Protein AF-A0A830B1G5-F1 (afdb_monomer_lite)

pLDDT: mean 89.73, std 7.74, range [65.38, 97.81]

Structure (mmCIF, N/CA/C/O backbone):
data_AF-A0A830B1G5-F1
#
_entry.id   AF-A0A830B1G5-F1
#
loop_
_atom_site.group_PDB
_atom_site.id
_atom_site.type_symbol
_atom_site.label_atom_id
_atom_site.label_alt_id
_atom_site.label_comp_id
_atom_site.label_asym_id
_atom_site.label_entity_id
_atom_site.label_seq_id
_atom_site.pdbx_PDB_ins_code
_atom_site.Cartn_x
_atom_site.Cartn_y
_atom_site.Cartn_z
_atom_site.occupancy
_atom_site.B_iso_or_equiv
_atom_site.auth_seq_id
_atom_site.auth_comp_id
_atom_site.auth_asym_id
_atom_site.auth_atom_id
_atom_site.pdbx_PDB_model_num
ATOM 1 N N . MET A 1 1 ? 16.015 1.786 -1.050 1.00 78.44 1 MET A N 1
ATOM 2 C CA . MET A 1 1 ? 17.233 2.412 -1.620 1.00 78.44 1 MET A CA 1
ATOM 3 C C . MET A 1 1 ? 17.345 3.843 -1.120 1.00 78.44 1 MET A C 1
ATOM 5 O O . MET A 1 1 ? 16.365 4.574 -1.209 1.00 78.44 1 MET A O 1
ATOM 9 N N . LEU A 1 2 ? 18.507 4.229 -0.593 1.00 85.50 2 LEU A N 1
ATOM 10 C CA . LEU A 1 2 ? 18.789 5.600 -0.149 1.00 85.50 2 LEU A CA 1
ATOM 11 C C . LEU A 1 2 ? 19.367 6.431 -1.307 1.00 85.50 2 LEU A C 1
ATOM 13 O O . LEU A 1 2 ? 19.891 5.872 -2.267 1.00 85.50 2 LEU A O 1
ATOM 17 N N . GLY A 1 3 ? 19.241 7.758 -1.236 1.00 90.06 3 GLY A N 1
ATOM 18 C CA . GLY A 1 3 ? 19.782 8.701 -2.224 1.00 90.06 3 GLY A CA 1
ATOM 19 C C . GLY A 1 3 ? 18.812 9.838 -2.552 1.00 90.06 3 GLY A C 1
ATOM 20 O O . GLY A 1 3 ? 17.632 9.771 -2.207 1.00 90.06 3 GLY A O 1
ATOM 21 N N . GLU A 1 4 ? 19.282 10.862 -3.261 1.00 92.00 4 GLU A N 1
ATOM 22 C CA . GLU A 1 4 ? 18.487 12.043 -3.635 1.00 92.00 4 GLU A CA 1
ATOM 23 C C . GLU A 1 4 ? 17.288 11.698 -4.535 1.00 92.00 4 GLU A C 1
ATOM 25 O O . GLU A 1 4 ? 17.295 10.721 -5.299 1.00 92.00 4 GLU A O 1
ATOM 30 N N . ASN A 1 5 ? 16.228 12.504 -4.457 1.00 89.50 5 ASN A N 1
ATOM 31 C CA . ASN A 1 5 ? 15.113 12.415 -5.399 1.00 89.50 5 ASN A CA 1
ATOM 32 C C . ASN A 1 5 ? 15.598 12.749 -6.819 1.00 89.50 5 ASN A C 1
ATOM 34 O O . ASN A 1 5 ? 16.486 13.572 -6.999 1.00 89.50 5 ASN A O 1
ATOM 38 N N . GLY A 1 6 ? 15.047 12.069 -7.829 1.00 90.56 6 GLY A N 1
ATOM 39 C CA . GLY A 1 6 ? 15.469 12.236 -9.228 1.00 90.56 6 GLY A CA 1
ATOM 40 C C . GLY A 1 6 ? 16.618 11.326 -9.688 1.00 90.56 6 GLY A C 1
ATOM 41 O O . GLY A 1 6 ? 16.884 11.261 -10.878 1.00 90.56 6 GLY A O 1
ATOM 42 N N . ARG A 1 7 ? 17.246 10.537 -8.802 1.00 91.38 7 ARG A N 1
ATOM 43 C CA . ARG A 1 7 ? 18.326 9.583 -9.161 1.00 91.38 7 ARG A CA 1
ATOM 44 C C . ARG A 1 7 ? 17.840 8.204 -9.642 1.00 91.38 7 ARG A C 1
ATOM 46 O O . ARG A 1 7 ? 18.531 7.210 -9.475 1.00 91.38 7 ARG A O 1
ATOM 53 N N . GLY A 1 8 ? 16.614 8.108 -10.157 1.00 91.19 8 GLY A N 1
ATOM 54 C CA . GLY A 1 8 ? 16.103 6.873 -10.772 1.00 91.19 8 GLY A CA 1
ATOM 55 C C . GLY A 1 8 ? 15.663 5.743 -9.827 1.00 91.19 8 GLY A C 1
ATOM 56 O O . GLY A 1 8 ? 15.228 4.709 -10.315 1.00 91.19 8 GLY A O 1
ATOM 57 N N . LYS A 1 9 ? 15.686 5.911 -8.496 1.00 94.31 9 LYS A N 1
ATOM 58 C CA . LYS A 1 9 ? 15.293 4.850 -7.534 1.00 94.31 9 LYS A CA 1
ATOM 59 C C . LYS A 1 9 ? 13.900 4.262 -7.812 1.00 94.31 9 LYS A C 1
ATOM 61 O O . LYS A 1 9 ? 13.731 3.050 -7.880 1.00 94.31 9 LYS A O 1
ATOM 66 N N . THR A 1 10 ? 12.902 5.126 -7.995 1.00 91.44 10 THR A N 1
ATOM 67 C CA . THR A 1 10 ? 11.518 4.711 -8.277 1.00 91.44 10 THR A CA 1
ATOM 68 C C . THR A 1 10 ? 11.398 4.071 -9.658 1.00 91.44 10 THR A C 1
ATOM 70 O O . THR A 1 10 ? 10.677 3.091 -9.816 1.00 91.44 10 THR A O 1
ATOM 73 N N . THR A 1 11 ? 12.128 4.600 -10.643 1.00 91.38 11 THR A N 1
ATOM 74 C CA . THR A 1 11 ? 12.216 4.048 -12.001 1.00 91.38 11 THR A CA 1
ATOM 75 C C . THR A 1 11 ? 12.761 2.622 -11.966 1.00 91.38 11 THR A C 1
ATOM 77 O O . THR A 1 11 ? 12.135 1.715 -12.501 1.00 91.38 11 THR A O 1
ATOM 80 N N . PHE A 1 12 ? 13.861 2.411 -11.244 1.00 89.81 12 PHE A N 1
ATOM 81 C CA . PHE A 1 12 ? 14.505 1.112 -11.095 1.00 89.81 12 PHE A CA 1
ATOM 82 C C . PHE A 1 12 ? 13.596 0.080 -10.411 1.00 89.81 12 PHE A C 1
ATOM 84 O O . PHE A 1 12 ? 13.426 -1.024 -10.918 1.00 89.81 12 PHE A O 1
ATOM 91 N N . ILE A 1 13 ? 12.929 0.448 -9.310 1.00 90.69 13 ILE A N 1
ATOM 92 C CA . ILE A 1 13 ? 11.985 -0.457 -8.628 1.00 90.69 13 ILE A CA 1
ATOM 93 C C . ILE A 1 13 ? 10.799 -0.810 -9.538 1.00 90.69 13 ILE A C 1
ATOM 95 O O . ILE A 1 13 ? 10.362 -1.957 -9.552 1.00 90.69 13 ILE A O 1
ATOM 99 N N . ARG A 1 14 ? 10.285 0.144 -10.328 1.00 90.00 14 ARG A N 1
ATOM 100 C CA . ARG A 1 14 ? 9.208 -0.131 -11.294 1.00 90.00 14 ARG A CA 1
ATOM 101 C C . ARG A 1 14 ? 9.641 -1.097 -12.392 1.00 90.00 14 ARG A C 1
ATOM 103 O O . ARG A 1 14 ? 8.812 -1.894 -12.812 1.00 90.00 14 ARG A O 1
ATOM 110 N N . MET A 1 15 ? 10.902 -1.050 -12.821 1.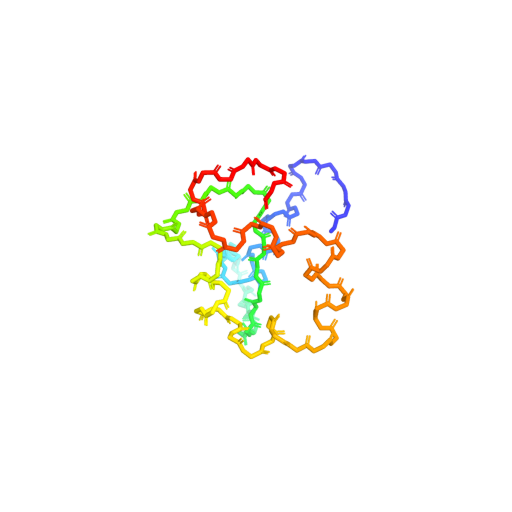00 89.19 15 MET A N 1
ATOM 111 C CA . MET A 1 15 ? 11.443 -2.028 -13.769 1.00 89.19 15 MET A CA 1
ATOM 112 C C . MET A 1 15 ? 11.497 -3.430 -13.159 1.00 89.19 15 MET A C 1
ATOM 114 O O . MET A 1 15 ? 10.997 -4.371 -13.765 1.00 89.19 15 MET A O 1
ATOM 118 N N . LEU A 1 16 ? 11.996 -3.563 -11.925 1.00 87.38 16 LEU A N 1
ATOM 119 C CA . LEU A 1 16 ? 12.021 -4.850 -11.212 1.00 87.38 16 LEU A CA 1
ATOM 120 C C . LEU A 1 16 ? 10.621 -5.418 -10.940 1.00 87.38 16 LEU A C 1
ATOM 122 O O . LEU A 1 16 ? 10.435 -6.628 -10.955 1.00 87.38 16 LEU A O 1
ATOM 126 N N . ALA A 1 17 ? 9.634 -4.553 -10.703 1.00 88.69 17 ALA A N 1
ATOM 127 C CA . ALA A 1 17 ? 8.238 -4.948 -10.523 1.00 88.69 17 ALA A CA 1
ATOM 128 C C . ALA A 1 17 ? 7.499 -5.239 -11.847 1.00 88.69 17 ALA A C 1
ATOM 130 O O . ALA A 1 17 ? 6.296 -5.485 -11.818 1.00 88.69 17 ALA A O 1
ATOM 131 N N . GLY A 1 18 ? 8.167 -5.141 -13.005 1.00 87.25 18 GLY A N 1
ATOM 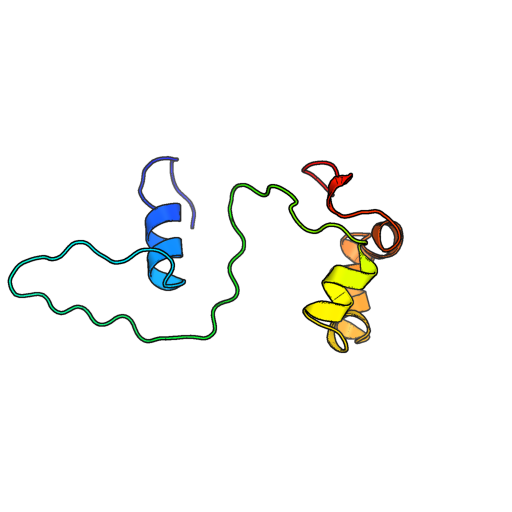132 C CA . GLY A 1 18 ? 7.549 -5.328 -14.325 1.00 87.25 18 GLY A CA 1
ATOM 133 C C . GLY A 1 18 ? 6.592 -4.204 -14.752 1.00 87.25 18 GLY A C 1
ATOM 134 O O . GLY A 1 18 ? 5.888 -4.326 -15.750 1.00 87.25 18 GLY A O 1
ATOM 135 N N . LEU A 1 19 ? 6.557 -3.090 -14.015 1.00 87.88 19 LEU A N 1
ATOM 136 C CA . LEU A 1 19 ? 5.678 -1.941 -14.267 1.00 87.88 19 LEU A CA 1
ATOM 137 C C . LEU A 1 19 ? 6.265 -0.934 -15.267 1.00 87.88 19 LEU A C 1
ATOM 139 O O . LEU A 1 19 ? 5.565 -0.020 -15.702 1.00 87.88 19 LEU A O 1
ATOM 143 N N . LEU A 1 20 ? 7.553 -1.051 -15.588 1.00 89.06 20 LEU A N 1
ATOM 144 C CA . LEU A 1 20 ? 8.249 -0.198 -16.545 1.00 89.06 20 LEU A CA 1
ATOM 145 C C . LEU A 1 20 ? 9.252 -1.039 -17.332 1.00 89.06 20 LEU A C 1
ATOM 147 O O . LEU A 1 20 ? 10.060 -1.742 -16.738 1.00 89.06 20 LEU A O 1
ATOM 151 N N . LYS A 1 21 ? 9.224 -0.955 -18.660 1.00 86.56 21 LYS A N 1
ATOM 152 C CA . LYS A 1 21 ? 10.227 -1.624 -19.492 1.00 86.56 21 LYS A CA 1
ATOM 153 C C . LYS A 1 21 ? 11.500 -0.771 -19.572 1.00 86.56 21 LYS A C 1
ATOM 155 O O . LYS A 1 21 ? 11.380 0.456 -19.564 1.00 86.56 21 LYS A O 1
ATOM 160 N N . PRO A 1 22 ? 12.694 -1.387 -19.616 1.00 86.06 22 PRO A N 1
ATOM 161 C CA . PRO A 1 22 ? 13.917 -0.664 -19.940 1.00 86.06 22 PRO A CA 1
ATOM 162 C C . PRO A 1 22 ? 13.850 -0.122 -21.371 1.00 86.06 22 PRO A C 1
ATOM 164 O O . PRO A 1 22 ? 13.127 -0.658 -22.216 1.00 86.06 22 PRO A O 1
ATOM 167 N N . ASP A 1 23 ? 14.613 0.934 -21.633 1.00 85.75 23 ASP A N 1
ATOM 168 C CA . ASP A 1 23 ? 14.767 1.460 -22.985 1.00 85.75 23 ASP A CA 1
ATOM 169 C C . ASP A 1 23 ? 15.490 0.433 -23.868 1.00 85.75 23 ASP A C 1
ATOM 171 O O . ASP A 1 23 ? 16.408 -0.259 -23.420 1.00 85.75 23 ASP A O 1
ATOM 175 N N . SER A 1 24 ? 15.077 0.334 -25.132 1.00 79.56 24 SER A N 1
ATOM 176 C CA . SER A 1 24 ? 15.751 -0.515 -26.112 1.00 79.56 24 SER A CA 1
ATOM 177 C C . SER A 1 24 ? 17.103 0.095 -26.474 1.00 79.56 24 SER A C 1
ATOM 179 O O . SER A 1 24 ? 17.165 1.194 -27.024 1.00 79.56 24 SER A O 1
ATOM 181 N N . VAL A 1 25 ? 18.182 -0.630 -26.192 1.00 75.19 25 VAL A N 1
ATOM 182 C CA . VAL A 1 25 ? 19.527 -0.300 -26.668 1.00 75.19 25 VAL A CA 1
ATOM 183 C C . VAL A 1 25 ? 19.912 -1.359 -27.696 1.00 75.19 25 VAL A C 1
ATOM 185 O O . VAL A 1 25 ? 19.771 -2.556 -27.438 1.00 75.19 25 VAL A O 1
ATOM 188 N N . GLU A 1 26 ? 20.342 -0.928 -28.886 1.00 75.00 26 GLU A N 1
ATOM 189 C CA . GLU A 1 26 ? 20.777 -1.849 -29.941 1.00 75.00 26 GLU A CA 1
ATOM 190 C C . GLU A 1 26 ? 21.838 -2.817 -29.398 1.00 75.00 26 GLU A C 1
ATOM 192 O O . GLU A 1 26 ? 22.854 -2.400 -28.841 1.00 75.00 26 GLU A O 1
ATOM 197 N N . GLY A 1 27 ? 21.588 -4.119 -29.553 1.00 67.50 27 GLY A N 1
ATOM 198 C CA . GLY A 1 27 ? 22.498 -5.173 -29.104 1.00 67.50 27 GLY A CA 1
ATOM 199 C C . GLY A 1 27 ? 22.375 -5.577 -27.632 1.00 67.50 27 GLY A C 1
ATOM 200 O O . GLY A 1 27 ? 23.180 -6.392 -27.185 1.00 67.50 27 GLY A O 1
ATOM 201 N N . SER A 1 28 ? 21.394 -5.068 -26.877 1.00 65.38 28 SER A N 1
ATOM 202 C CA . SER A 1 28 ? 21.108 -5.554 -25.521 1.00 65.38 28 SER A CA 1
ATOM 203 C C . SER A 1 28 ? 19.660 -6.024 -25.374 1.00 65.38 28 SER A C 1
ATOM 205 O O . SER A 1 28 ? 18.773 -5.257 -24.992 1.00 65.38 28 SER A O 1
ATOM 207 N N . ASP A 1 29 ? 19.430 -7.310 -25.619 1.00 67.94 29 ASP A N 1
ATOM 208 C CA . ASP A 1 29 ? 18.196 -7.973 -25.203 1.00 67.94 29 ASP A CA 1
ATOM 209 C C . ASP A 1 29 ? 18.324 -8.339 -23.720 1.00 67.94 29 ASP A C 1
ATOM 211 O O . ASP A 1 29 ? 18.849 -9.389 -23.349 1.00 67.94 29 ASP A O 1
ATOM 215 N N . VAL A 1 30 ? 17.918 -7.416 -22.846 1.00 71.19 30 VAL A N 1
ATOM 216 C CA . VAL A 1 30 ? 17.871 -7.662 -21.400 1.00 71.19 30 VAL A CA 1
ATOM 217 C C . VAL A 1 30 ? 16.497 -8.217 -21.046 1.00 71.19 30 VAL A C 1
ATOM 219 O O . VAL A 1 30 ? 15.532 -7.466 -20.892 1.00 71.19 30 VAL A O 1
ATOM 222 N N . GLU A 1 31 ? 16.409 -9.534 -20.887 1.00 72.31 31 GLU A N 1
ATOM 223 C CA . GLU A 1 31 ? 15.238 -10.169 -20.286 1.00 72.31 31 GLU A CA 1
ATOM 224 C C . GLU A 1 31 ? 15.308 -10.056 -18.760 1.00 72.31 31 GLU A C 1
ATOM 226 O O . GLU A 1 31 ? 16.222 -10.567 -18.109 1.00 72.31 31 GLU A O 1
ATOM 231 N N . ILE A 1 32 ? 14.328 -9.366 -18.175 1.00 73.38 32 ILE A N 1
ATOM 232 C CA . ILE A 1 32 ? 14.130 -9.339 -16.725 1.00 73.38 32 ILE A CA 1
ATOM 233 C C . ILE A 1 32 ? 13.232 -10.533 -16.379 1.00 73.38 32 ILE A C 1
ATOM 235 O O . ILE A 1 32 ? 12.127 -10.606 -16.921 1.00 73.38 32 ILE A O 1
ATOM 239 N N . PRO A 1 33 ? 13.657 -11.456 -15.496 1.00 77.94 33 PRO A N 1
ATOM 240 C CA . PRO A 1 33 ? 12.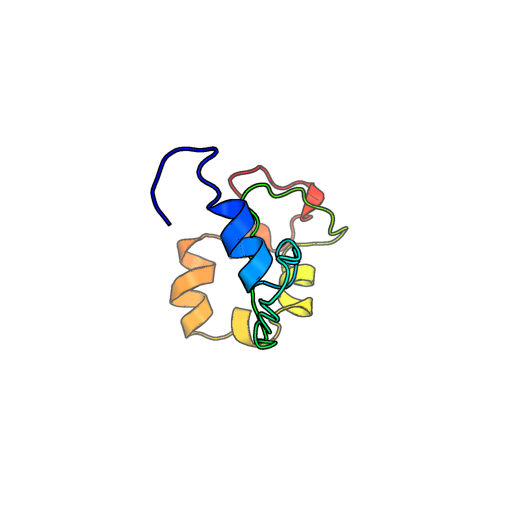832 -12.603 -15.147 1.00 77.94 33 PRO A CA 1
ATOM 241 C C . PRO A 1 33 ? 11.515 -12.161 -14.500 1.00 77.94 33 PRO A C 1
ATOM 243 O O . PRO A 1 33 ? 11.493 -11.259 -13.658 1.00 77.94 33 PRO A O 1
ATOM 246 N N . GLU A 1 34 ? 10.420 -12.822 -14.868 1.00 77.06 34 GLU A N 1
ATOM 247 C CA . GLU A 1 34 ? 9.119 -12.575 -14.255 1.00 77.06 34 GLU A CA 1
ATOM 248 C C . GLU A 1 34 ? 9.065 -13.210 -12.860 1.00 77.06 34 GLU A C 1
ATOM 250 O O . GLU A 1 34 ? 9.142 -14.428 -12.696 1.00 77.06 34 GLU A O 1
ATOM 255 N N . PHE A 1 35 ? 8.915 -12.368 -11.839 1.00 81.06 35 PHE A N 1
ATOM 256 C CA . PHE A 1 35 ? 8.718 -12.789 -10.456 1.00 81.06 35 PHE A CA 1
ATOM 257 C C . PHE A 1 35 ? 7.342 -12.353 -9.955 1.00 81.06 35 PHE A C 1
ATOM 259 O O . PHE A 1 35 ? 6.788 -11.345 -10.393 1.00 81.06 35 PHE A O 1
ATOM 266 N N . ASN A 1 36 ? 6.808 -13.075 -8.968 1.00 84.50 36 ASN A N 1
ATOM 267 C CA . ASN A 1 36 ? 5.643 -12.606 -8.227 1.00 84.50 36 ASN A CA 1
ATOM 268 C C . ASN A 1 36 ? 6.083 -11.520 -7.232 1.00 84.50 36 ASN A C 1
ATOM 270 O O . ASN A 1 36 ? 6.564 -11.820 -6.138 1.00 84.50 36 ASN A O 1
ATOM 274 N N . VAL A 1 37 ? 5.983 -10.258 -7.649 1.00 87.56 37 VAL A N 1
ATOM 275 C CA . VAL A 1 37 ? 6.470 -9.101 -6.890 1.00 87.56 37 VAL A CA 1
ATOM 276 C C . VAL A 1 37 ? 5.322 -8.425 -6.144 1.00 87.56 37 VAL A C 1
ATOM 278 O O . VAL A 1 37 ? 4.331 -8.013 -6.743 1.00 87.56 37 VAL A O 1
ATOM 281 N N . SER A 1 38 ? 5.490 -8.233 -4.833 1.00 90.44 38 SER A N 1
ATOM 282 C CA . SER A 1 38 ? 4.681 -7.277 -4.071 1.00 90.44 38 SER A CA 1
ATOM 283 C C . SER A 1 38 ? 5.335 -5.897 -4.147 1.00 90.44 38 SER A C 1
ATOM 285 O O . SER A 1 38 ? 6.518 -5.752 -3.837 1.00 90.44 38 SER A O 1
ATOM 287 N N . TYR A 1 39 ? 4.582 -4.889 -4.587 1.00 89.62 39 TYR A N 1
ATOM 288 C CA . TYR A 1 39 ? 5.076 -3.529 -4.795 1.00 89.62 39 TYR A CA 1
ATOM 289 C C . TYR A 1 39 ? 4.267 -2.516 -3.986 1.00 89.62 39 TYR A C 1
ATOM 291 O O . TYR A 1 39 ? 3.048 -2.422 -4.133 1.00 89.62 39 TYR A O 1
ATOM 299 N N . GLU A 1 40 ? 4.969 -1.709 -3.193 1.00 89.12 40 GLU A N 1
ATOM 300 C CA . GLU A 1 40 ? 4.404 -0.590 -2.445 1.00 89.12 40 GLU A CA 1
ATOM 301 C C . GLU A 1 40 ? 4.834 0.745 -3.093 1.00 89.12 40 GLU A C 1
ATOM 303 O O . GLU A 1 40 ? 6.028 1.069 -3.132 1.00 89.12 40 GLU A O 1
ATOM 308 N N . PRO A 1 41 ? 3.901 1.522 -3.675 1.00 86.38 41 PRO A N 1
ATOM 309 C CA . PRO A 1 41 ? 4.235 2.763 -4.357 1.00 86.38 41 PRO A CA 1
ATOM 310 C C . PRO A 1 41 ? 4.557 3.890 -3.373 1.00 86.38 41 PRO A C 1
ATOM 312 O O . PRO A 1 41 ? 3.890 4.073 -2.365 1.00 86.38 41 PRO A O 1
ATOM 315 N N . GLN A 1 42 ? 5.508 4.752 -3.744 1.00 83.69 42 GLN A N 1
ATOM 316 C CA . GLN A 1 42 ? 5.893 5.916 -2.933 1.00 83.69 42 GLN A CA 1
ATOM 317 C C . GLN A 1 42 ? 4.755 6.936 -2.722 1.00 83.69 42 GLN A C 1
ATOM 319 O O . GLN A 1 42 ? 4.761 7.675 -1.743 1.00 83.69 42 GLN A O 1
ATOM 324 N N . LYS A 1 43 ? 3.807 7.026 -3.663 1.00 84.56 43 LYS A N 1
ATOM 325 C CA . LYS A 1 43 ? 2.585 7.826 -3.521 1.00 84.56 43 LYS A CA 1
ATOM 326 C C . LYS A 1 43 ? 1.396 6.885 -3.544 1.00 84.56 43 LYS A C 1
ATOM 328 O O . LYS A 1 43 ? 1.193 6.185 -4.538 1.00 84.56 43 LYS A O 1
ATOM 333 N N . ILE A 1 44 ? 0.613 6.919 -2.478 1.00 82.94 44 ILE A N 1
ATOM 334 C CA . ILE A 1 44 ? -0.609 6.141 -2.344 1.00 82.94 44 ILE A CA 1
ATOM 335 C C . ILE A 1 44 ? -1.785 7.072 -2.642 1.00 82.94 44 ILE A C 1
ATOM 337 O O . ILE A 1 44 ? -1.812 8.235 -2.243 1.00 82.94 44 ILE A O 1
ATOM 341 N N . SER A 1 45 ? -2.746 6.580 -3.411 1.00 84.06 45 SER A N 1
ATOM 342 C CA . SER A 1 45 ? -4.038 7.236 -3.587 1.00 84.06 45 SER A CA 1
ATOM 343 C C . SER A 1 45 ? -5.090 6.149 -3.439 1.00 84.06 45 SER A C 1
ATOM 345 O O . SER A 1 45 ? -5.113 5.238 -4.274 1.00 84.06 45 SER A O 1
ATOM 347 N N . PRO A 1 46 ? -5.900 6.174 -2.371 1.00 81.69 46 PRO A N 1
ATOM 348 C CA . PRO A 1 46 ? -6.828 5.094 -2.101 1.00 81.69 46 PRO A CA 1
ATOM 349 C C . PRO A 1 46 ? -7.911 5.058 -3.183 1.00 81.69 46 PRO A C 1
ATOM 351 O O . PRO A 1 46 ? -8.621 6.030 -3.421 1.00 81.69 46 PRO A O 1
ATOM 354 N N . LYS A 1 47 ? -8.002 3.922 -3.880 1.00 87.44 47 LYS A N 1
ATOM 355 C CA . LYS A 1 47 ? -9.000 3.668 -4.939 1.00 87.44 47 LYS A CA 1
ATOM 356 C C . LYS A 1 47 ? -9.990 2.566 -4.569 1.00 87.44 47 LYS A C 1
ATOM 358 O O . LYS A 1 47 ? -10.904 2.277 -5.334 1.00 87.44 47 LYS A O 1
ATOM 363 N N . PHE A 1 48 ? -9.779 1.910 -3.431 1.00 92.50 48 PHE A N 1
ATOM 364 C CA . PHE A 1 48 ? -10.569 0.763 -3.014 1.00 92.50 48 PHE A CA 1
ATOM 365 C C . PHE A 1 48 ? -11.841 1.223 -2.297 1.00 92.50 48 PHE A C 1
ATOM 367 O O . PHE A 1 48 ? -11.768 1.805 -1.221 1.00 92.50 48 PHE A O 1
ATOM 374 N N . GLN A 1 49 ? -13.004 0.965 -2.896 1.00 93.75 49 GLN A N 1
ATOM 375 C CA . GLN A 1 49 ? -14.313 1.439 -2.422 1.00 93.75 49 GLN A CA 1
ATOM 376 C C . GLN A 1 49 ? -14.942 0.497 -1.381 1.00 93.75 49 GLN A C 1
ATOM 378 O O . GLN A 1 49 ? -16.092 0.085 -1.503 1.00 93.75 49 GLN A O 1
ATOM 383 N N . SER A 1 50 ? -14.166 0.072 -0.387 1.00 96.81 50 SER A N 1
ATOM 384 C CA . SER A 1 50 ? -14.674 -0.730 0.729 1.00 96.81 50 SER A CA 1
ATOM 385 C C . SER A 1 50 ? -13.764 -0.570 1.949 1.00 96.81 50 SER A C 1
ATOM 387 O O . SER A 1 50 ? -12.896 0.308 1.975 1.00 96.81 50 SER A O 1
ATOM 389 N N . THR A 1 51 ? -13.971 -1.385 2.979 1.00 97.81 51 THR A N 1
ATOM 390 C CA . THR A 1 51 ? -13.254 -1.262 4.248 1.00 97.81 51 THR A CA 1
ATOM 391 C C . THR A 1 51 ? -11.845 -1.860 4.204 1.00 97.81 51 THR A C 1
ATOM 393 O O . THR A 1 51 ? -11.610 -2.848 3.502 1.00 97.81 51 THR A O 1
ATOM 396 N N . VAL A 1 52 ? -10.931 -1.292 5.005 1.00 96.62 52 VAL A N 1
ATOM 397 C CA . VAL A 1 52 ? -10.114 -2.048 5.975 1.00 96.62 52 VAL A CA 1
ATOM 398 C C . VAL A 1 52 ? -10.026 -3.562 5.761 1.00 96.62 52 VAL A C 1
ATOM 400 O O . VAL A 1 52 ? -9.265 -4.138 4.977 1.00 96.62 52 VAL A O 1
ATOM 403 N N . ARG A 1 53 ? -10.927 -4.205 6.493 1.00 96.94 53 ARG A N 1
ATOM 404 C CA . ARG A 1 53 ? -11.154 -5.638 6.566 1.00 96.94 53 ARG A CA 1
ATOM 405 C C . ARG A 1 53 ? -11.365 -6.272 5.203 1.00 96.94 53 ARG A C 1
ATOM 407 O O . ARG A 1 53 ? -10.781 -7.317 4.939 1.00 96.94 53 ARG A O 1
ATOM 414 N N . MET A 1 54 ? -12.182 -5.665 4.344 1.00 97.06 54 MET A N 1
ATOM 415 C CA . MET A 1 54 ? -12.494 -6.234 3.033 1.00 97.06 54 MET A CA 1
ATOM 416 C C . MET A 1 54 ? -11.248 -6.290 2.139 1.00 97.06 54 MET A C 1
ATOM 418 O O . MET A 1 54 ? -11.023 -7.294 1.463 1.00 97.06 54 MET A O 1
ATOM 422 N N . LEU A 1 55 ? -10.409 -5.247 2.182 1.00 96.00 55 LEU A N 1
ATOM 423 C CA . LEU A 1 55 ? -9.154 -5.191 1.434 1.00 96.00 55 LEU A CA 1
ATOM 424 C C . LEU A 1 55 ? -8.185 -6.287 1.892 1.00 96.00 55 LEU A C 1
ATOM 426 O O . LEU A 1 55 ? -7.673 -7.046 1.065 1.00 96.00 55 LEU A O 1
ATOM 430 N N . LEU A 1 56 ? -7.958 -6.398 3.204 1.00 95.94 56 LEU A N 1
ATOM 431 C CA . LEU A 1 56 ? -7.063 -7.413 3.767 1.00 95.94 56 LEU A CA 1
ATOM 432 C C . LEU A 1 56 ? -7.586 -8.829 3.520 1.00 95.94 56 LEU A C 1
ATOM 434 O O . LEU A 1 56 ? -6.814 -9.709 3.152 1.00 95.94 56 LEU A O 1
ATOM 438 N N . HIS A 1 57 ? -8.899 -9.041 3.617 1.00 95.50 57 HIS A N 1
ATOM 439 C CA . HIS A 1 57 ? -9.523 -10.329 3.317 1.00 95.50 57 HIS A CA 1
ATOM 440 C C . HIS A 1 57 ? -9.409 -10.724 1.849 1.00 95.50 57 HIS A C 1
ATOM 442 O O . HIS A 1 57 ? -9.256 -11.902 1.538 1.00 95.50 57 HIS A O 1
ATOM 448 N N . GLN A 1 58 ? -9.464 -9.758 0.932 1.00 95.31 58 GLN A N 1
ATOM 449 C CA . GLN A 1 58 ? -9.281 -10.021 -0.492 1.00 95.31 58 GLN A CA 1
ATOM 450 C C . GLN A 1 58 ? -7.820 -10.336 -0.841 1.00 95.31 58 GLN A C 1
ATOM 452 O O . GLN A 1 58 ? -7.570 -11.118 -1.756 1.00 95.31 58 GLN A O 1
ATOM 457 N N . LYS A 1 59 ? -6.854 -9.705 -0.162 1.00 94.50 59 LYS A N 1
ATOM 458 C CA . LYS A 1 59 ? -5.429 -9.807 -0.513 1.00 94.50 59 LYS A CA 1
ATOM 459 C C . LYS A 1 59 ? -4.677 -10.886 0.256 1.00 94.50 59 LYS A C 1
ATOM 461 O O . LYS A 1 59 ? -3.832 -11.551 -0.332 1.00 94.50 59 LYS A O 1
ATOM 466 N N . ILE A 1 60 ? -4.961 -11.039 1.545 1.00 95.19 60 ILE A N 1
ATOM 467 C CA . ILE A 1 60 ? -4.173 -11.845 2.483 1.00 95.19 60 ILE A CA 1
ATOM 468 C C . ILE A 1 60 ? -5.048 -12.510 3.564 1.00 95.19 60 ILE A C 1
ATOM 470 O O . ILE A 1 60 ? -4.681 -12.509 4.738 1.00 95.19 60 ILE A O 1
ATOM 474 N N . ARG A 1 61 ? -6.206 -13.067 3.168 1.00 92.62 61 ARG A N 1
ATOM 475 C CA . ARG A 1 61 ? -7.247 -13.656 4.042 1.00 92.62 61 ARG A CA 1
ATOM 476 C C . ARG A 1 61 ? -6.711 -14.357 5.293 1.00 92.62 61 ARG A C 1
ATOM 478 O O . ARG A 1 61 ? -7.042 -13.956 6.402 1.00 92.62 61 ARG A O 1
ATOM 485 N N . ASP A 1 62 ? -5.902 -15.395 5.108 1.00 93.56 62 ASP A N 1
ATOM 486 C CA . ASP A 1 62 ? -5.453 -16.230 6.226 1.00 93.56 62 ASP A CA 1
ATOM 487 C C . ASP A 1 62 ? -4.292 -15.577 6.986 1.00 93.56 62 ASP A C 1
ATOM 489 O O . ASP A 1 62 ? -4.155 -15.737 8.200 1.00 93.56 62 ASP A O 1
ATOM 493 N N . SER A 1 63 ? -3.473 -14.787 6.288 1.00 94.31 63 SER A N 1
ATOM 494 C CA . SER A 1 63 ? -2.272 -14.184 6.859 1.00 94.31 63 SER A CA 1
ATOM 495 C C . SER A 1 63 ? -2.600 -13.113 7.887 1.00 94.31 63 SER A C 1
ATOM 497 O O . SER A 1 63 ? -1.971 -13.104 8.937 1.00 94.31 63 SER A O 1
ATOM 499 N N . TYR A 1 64 ? -3.586 -12.238 7.646 1.00 93.62 64 TYR A N 1
ATOM 500 C CA . TYR A 1 64 ? -3.877 -11.162 8.606 1.00 93.62 64 TYR A CA 1
ATOM 501 C C . TYR A 1 64 ? -4.512 -11.674 9.909 1.00 93.62 64 TYR A C 1
ATOM 503 O O . TYR A 1 64 ? -4.510 -10.956 10.902 1.00 93.62 64 TYR A O 1
ATOM 511 N N . MET A 1 65 ? -5.019 -12.912 9.925 1.00 93.00 65 MET A N 1
ATOM 512 C CA . MET A 1 65 ? -5.508 -13.596 11.128 1.00 93.00 65 MET A CA 1
ATOM 513 C C . MET A 1 65 ? -4.427 -14.449 11.812 1.00 93.00 65 MET A C 1
ATOM 515 O O . MET A 1 65 ? -4.633 -14.929 12.928 1.00 93.00 65 MET A O 1
ATOM 519 N N . HIS A 1 66 ? -3.279 -14.659 11.162 1.00 97.31 66 HIS A N 1
ATOM 520 C CA . HIS A 1 66 ? -2.209 -15.500 11.683 1.00 97.31 66 HIS A CA 1
ATOM 521 C C . HIS A 1 66 ? -1.590 -14.874 12.949 1.00 97.31 66 HIS A C 1
ATOM 523 O O . HIS A 1 66 ? -1.231 -13.694 12.918 1.00 97.31 66 HIS A O 1
ATOM 529 N N . PRO A 1 67 ? -1.373 -15.634 14.045 1.00 97.38 67 PRO A N 1
ATOM 530 C CA . PRO A 1 67 ? -0.884 -15.083 15.314 1.00 97.38 67 PRO A CA 1
ATOM 531 C C . PRO A 1 67 ? 0.406 -14.261 15.195 1.00 97.38 67 PRO A C 1
ATOM 533 O O . PRO A 1 67 ? 0.509 -13.199 15.805 1.00 97.38 67 PRO A O 1
ATOM 536 N N . GLN A 1 68 ? 1.350 -14.711 14.360 1.00 97.38 68 GLN A N 1
ATOM 537 C CA . GLN A 1 68 ? 2.600 -13.985 14.099 1.00 97.38 68 GLN A CA 1
ATOM 538 C C . GLN A 1 68 ? 2.358 -12.656 13.369 1.00 97.38 68 GLN A C 1
ATOM 540 O O . GLN A 1 68 ? 2.957 -11.638 13.688 1.00 97.38 68 GLN A O 1
ATOM 545 N N . PHE A 1 69 ? 1.443 -12.630 12.398 1.00 97.00 69 PHE A N 1
ATOM 546 C CA . PHE A 1 69 ? 1.128 -11.396 11.679 1.00 97.00 69 PHE A CA 1
ATOM 547 C C . PHE A 1 69 ? 0.380 -10.415 12.593 1.00 97.00 69 PHE A C 1
ATOM 549 O O . PHE A 1 69 ? 0.590 -9.203 12.542 1.00 97.00 69 PHE A O 1
ATOM 556 N N . MET A 1 70 ? -0.445 -10.946 13.498 1.00 96.62 70 MET A N 1
ATOM 557 C CA . MET A 1 70 ? -1.123 -10.164 14.526 1.00 96.62 70 MET A CA 1
ATOM 558 C C . MET A 1 70 ? -0.145 -9.547 15.536 1.00 96.62 70 MET A C 1
ATOM 560 O O . MET A 1 70 ? -0.362 -8.417 15.976 1.00 96.62 70 MET A O 1
ATOM 564 N N . SER A 1 71 ? 0.914 -10.259 15.943 1.00 97.44 71 SER A N 1
ATOM 565 C CA . SER A 1 71 ? 1.950 -9.711 16.834 1.00 97.44 71 SER A CA 1
ATOM 566 C C . SER A 1 71 ? 2.873 -8.718 16.152 1.00 97.44 71 SER A C 1
ATOM 568 O O . SER A 1 71 ? 3.224 -7.723 16.778 1.00 97.44 71 SER A O 1
ATOM 570 N N . ASP A 1 72 ? 3.237 -8.971 14.899 1.00 97.69 72 ASP A N 1
ATOM 571 C CA . ASP A 1 72 ? 4.336 -8.251 14.254 1.00 97.69 72 ASP A CA 1
ATOM 572 C C . ASP A 1 72 ? 3.852 -7.072 13.409 1.00 97.69 72 ASP A C 1
ATOM 574 O O . ASP A 1 72 ? 4.595 -6.115 13.204 1.00 97.69 72 ASP A O 1
ATOM 578 N N . VAL A 1 73 ? 2.607 -7.127 12.924 1.00 96.31 73 VAL A N 1
ATOM 579 C CA . VAL A 1 73 ? 2.066 -6.150 11.969 1.00 96.31 73 VAL A CA 1
ATOM 580 C C . VAL A 1 73 ? 0.783 -5.512 12.488 1.00 96.31 73 VAL A C 1
ATOM 582 O O . VAL A 1 73 ? 0.751 -4.302 12.701 1.00 96.31 73 VAL A O 1
ATOM 585 N N . MET A 1 74 ? -0.271 -6.298 12.737 1.00 97.00 74 MET A N 1
ATOM 586 C CA . MET A 1 74 ? -1.610 -5.733 12.984 1.00 97.00 74 MET A CA 1
ATOM 587 C C . MET A 1 74 ? -1.670 -4.883 14.253 1.00 97.00 74 MET A C 1
ATOM 589 O O . MET A 1 74 ? -2.187 -3.766 14.213 1.00 97.00 74 MET A O 1
ATOM 593 N N . ARG A 1 75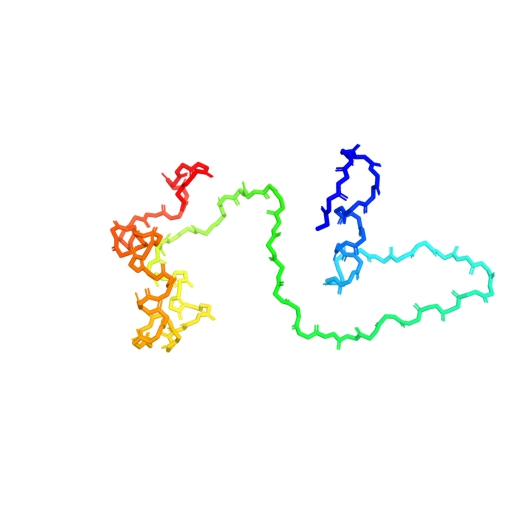 ? -1.129 -5.389 15.369 1.00 96.38 75 ARG A N 1
ATOM 594 C CA . ARG A 1 75 ? -1.118 -4.659 16.644 1.00 96.38 75 ARG A CA 1
ATOM 595 C C . ARG A 1 75 ? -0.101 -3.513 16.663 1.00 96.38 75 ARG A C 1
ATOM 597 O O . ARG A 1 75 ? -0.509 -2.416 17.036 1.00 96.38 75 ARG A O 1
ATOM 604 N N . PRO A 1 76 ? 1.172 -3.690 16.247 1.00 97.50 76 PRO A N 1
ATOM 605 C CA . PRO A 1 76 ? 2.144 -2.594 16.258 1.00 97.50 76 PRO A CA 1
ATOM 606 C C . PRO A 1 76 ? 1.760 -1.412 15.363 1.00 97.50 76 PRO A C 1
ATOM 608 O O . PRO A 1 76 ? 2.035 -0.272 15.724 1.00 97.50 76 PRO A O 1
ATOM 611 N N . LEU A 1 77 ? 1.101 -1.671 14.228 1.00 96.62 77 LEU A N 1
ATOM 612 C CA . LEU A 1 77 ? 0.630 -0.633 13.304 1.00 96.62 77 LEU A CA 1
ATOM 613 C C . LEU A 1 77 ? -0.818 -0.186 13.574 1.00 96.62 77 LEU A C 1
ATOM 615 O O . LEU A 1 77 ? -1.362 0.599 12.807 1.00 96.62 77 LEU A O 1
ATOM 619 N N . LEU A 1 78 ? -1.453 -0.680 14.646 1.00 96.62 78 LEU A N 1
ATOM 620 C CA . LEU A 1 78 ? -2.822 -0.332 15.061 1.00 96.62 78 LEU A CA 1
ATOM 621 C C . LEU A 1 78 ? -3.906 -0.567 13.987 1.00 96.62 78 LEU A C 1
ATOM 623 O O . LEU A 1 78 ? -4.986 0.023 14.043 1.00 96.62 78 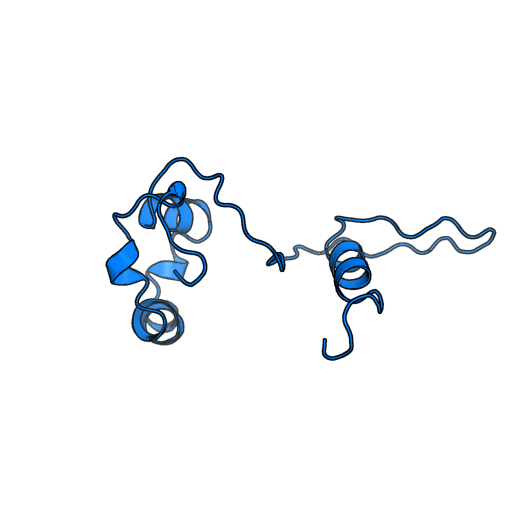LEU A O 1
ATOM 627 N N . ILE A 1 79 ? -3.664 -1.481 13.045 1.00 96.75 79 ILE A N 1
ATOM 628 C CA . ILE A 1 79 ? -4.556 -1.749 11.903 1.00 96.75 79 ILE A CA 1
ATOM 629 C C . ILE A 1 79 ? -5.921 -2.274 12.367 1.00 96.75 79 ILE A C 1
ATOM 631 O O . ILE A 1 79 ? -6.936 -2.014 11.725 1.00 96.75 79 ILE A O 1
ATOM 635 N N . GLU A 1 80 ? -5.978 -2.965 13.510 1.00 94.88 80 GLU A N 1
ATOM 636 C CA . GLU A 1 80 ? -7.228 -3.471 14.098 1.00 94.88 80 GLU A CA 1
ATOM 637 C C . GLU A 1 80 ? -8.288 -2.370 14.272 1.00 94.88 80 GLU A C 1
ATOM 639 O O . GLU A 1 80 ? -9.470 -2.611 14.032 1.00 94.88 80 GLU A O 1
ATOM 644 N N . GLN A 1 81 ? -7.863 -1.149 14.613 1.00 96.19 81 GLN A N 1
ATOM 645 C CA . GLN A 1 81 ? -8.749 0.004 14.816 1.00 96.19 81 GLN A CA 1
ATOM 646 C C . GLN A 1 81 ? -9.276 0.580 13.492 1.00 96.19 81 GLN A C 1
ATOM 648 O O . GLN A 1 81 ? -10.276 1.298 13.472 1.00 96.19 81 GLN A O 1
ATOM 653 N N . LEU A 1 82 ? -8.618 0.259 12.376 1.00 96.88 82 LEU A N 1
ATOM 654 C CA . LEU A 1 82 ? -8.957 0.740 11.037 1.00 96.88 82 LEU A CA 1
ATOM 655 C C . LEU A 1 82 ? -9.851 -0.240 10.266 1.00 96.88 82 LEU A C 1
ATOM 657 O O . LEU A 1 82 ? -10.382 0.120 9.219 1.00 96.88 82 LEU A O 1
ATOM 661 N N . MET A 1 83 ? -10.060 -1.461 10.770 1.00 96.44 83 MET A N 1
ATOM 662 C CA . MET A 1 83 ? -10.704 -2.562 10.035 1.00 96.44 83 MET A CA 1
ATOM 663 C C . MET A 1 83 ? -12.088 -2.229 9.469 1.00 96.44 83 MET A C 1
ATOM 665 O O . MET A 1 83 ? -12.441 -2.727 8.399 1.00 96.44 83 MET A O 1
ATOM 669 N N . ASP A 1 84 ? -12.859 -1.384 10.149 1.00 97.00 84 ASP A N 1
ATOM 670 C CA . ASP A 1 84 ? -14.220 -1.031 9.733 1.00 97.00 84 ASP A CA 1
ATOM 671 C C . ASP A 1 84 ? -14.292 0.328 9.012 1.00 97.00 84 ASP A C 1
ATOM 673 O O . ASP A 1 84 ? -15.361 0.732 8.556 1.00 97.00 84 ASP A O 1
ATOM 677 N N . ARG A 1 85 ? -13.157 1.025 8.850 1.00 97.12 85 ARG A N 1
ATOM 678 C CA . ARG A 1 85 ? -13.076 2.287 8.100 1.00 97.12 85 ARG A CA 1
ATOM 679 C C . ARG A 1 85 ? -12.944 2.012 6.607 1.00 97.12 85 ARG A C 1
ATOM 681 O O . ARG A 1 85 ? -12.284 1.060 6.186 1.00 97.12 85 ARG A O 1
ATOM 688 N N . GLU A 1 86 ? -13.555 2.866 5.793 1.00 96.69 86 GLU A N 1
ATOM 689 C CA . GLU A 1 86 ? -13.375 2.832 4.342 1.00 96.69 86 GLU A CA 1
ATOM 690 C C . GLU A 1 86 ? -11.968 3.297 3.960 1.00 96.69 86 GLU A C 1
ATOM 692 O O . GLU A 1 86 ? -11.504 4.334 4.434 1.00 96.69 86 GLU A O 1
ATOM 697 N N . VAL A 1 87 ? -11.314 2.566 3.054 1.00 95.88 87 VAL A N 1
ATOM 698 C CA . VAL A 1 87 ? -9.933 2.851 2.621 1.00 95.88 87 VAL A CA 1
ATOM 699 C C . VAL A 1 87 ? -9.810 4.250 2.005 1.00 95.88 87 VAL A C 1
ATOM 701 O O . VAL A 1 87 ? -8.788 4.909 2.158 1.00 95.88 87 VAL A O 1
ATOM 704 N N . VAL A 1 88 ? -10.862 4.732 1.335 1.00 95.56 88 VAL A N 1
ATOM 705 C CA . VAL A 1 88 ? -10.907 6.076 0.729 1.00 95.56 88 VAL A CA 1
ATOM 706 C C . VAL A 1 88 ? -10.875 7.222 1.741 1.00 95.56 88 VAL A C 1
ATOM 708 O O . VAL A 1 88 ? -10.524 8.336 1.362 1.00 95.56 88 VAL A O 1
ATOM 711 N N . ASN A 1 89 ? -11.203 6.955 3.007 1.00 94.50 89 ASN A N 1
ATOM 712 C CA . ASN A 1 89 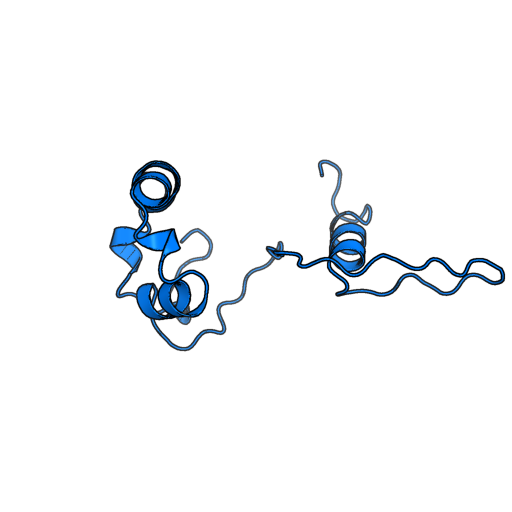? -11.313 7.968 4.057 1.00 94.50 89 ASN A CA 1
ATOM 713 C C . ASN A 1 89 ? -10.096 7.993 4.999 1.00 94.50 89 ASN A C 1
ATOM 715 O O . ASN A 1 89 ? -10.108 8.740 5.978 1.00 94.50 89 ASN A O 1
ATOM 719 N N . LEU A 1 90 ? -9.072 7.172 4.741 1.00 93.19 90 LEU A N 1
ATOM 720 C CA . LEU A 1 90 ? -7.840 7.153 5.531 1.00 93.19 90 LEU A CA 1
ATOM 721 C C . LEU A 1 90 ? -6.963 8.369 5.218 1.00 93.19 90 LEU A C 1
ATOM 723 O O . LEU A 1 90 ? -6.876 8.822 4.071 1.00 93.19 90 LEU A O 1
ATOM 727 N N . SER A 1 91 ? -6.306 8.903 6.247 1.00 90.69 91 SER A N 1
ATOM 728 C CA . SER A 1 91 ? -5.267 9.915 6.065 1.00 90.69 91 SER A CA 1
ATOM 729 C C . SER A 1 91 ? -3.992 9.298 5.481 1.00 90.69 91 SER A C 1
ATOM 731 O O . SER A 1 91 ? -3.831 8.089 5.441 1.00 90.69 91 SER A O 1
ATOM 733 N N . GLY A 1 92 ? -3.039 10.118 5.032 1.00 86.44 92 GLY A N 1
ATOM 734 C CA . GLY A 1 92 ? -1.798 9.596 4.440 1.00 86.44 92 GLY A CA 1
ATOM 735 C C . GLY A 1 92 ? -0.858 8.863 5.411 1.00 86.44 92 GLY A C 1
ATOM 736 O O . GLY A 1 92 ? 0.127 8.295 4.949 1.00 86.44 92 GLY A O 1
ATOM 737 N N . GLY A 1 93 ? -1.111 8.933 6.723 1.00 86.31 93 GLY A N 1
ATOM 738 C CA . GLY A 1 93 ? -0.347 8.218 7.754 1.00 86.31 93 GLY A CA 1
ATOM 739 C C . GLY A 1 93 ? -1.072 7.002 8.337 1.00 86.31 93 GLY A C 1
ATOM 740 O O . GLY A 1 93 ? -0.499 6.333 9.192 1.00 86.31 93 GLY A O 1
ATOM 741 N N . GLU A 1 94 ? -2.307 6.753 7.901 1.00 88.06 94 GLU A N 1
ATOM 742 C CA . GLU A 1 94 ? -3.123 5.574 8.224 1.00 88.06 94 GLU A CA 1
ATOM 743 C C . GLU A 1 94 ? -3.155 4.620 7.023 1.00 88.06 94 GLU A C 1
ATOM 745 O O . GLU A 1 94 ? -3.184 3.394 7.259 1.00 88.06 94 GLU A O 1
#

Sequence (94 aa):
MLGENGRGKTTFIRMLAGLLKPDSVEGSDVEIPEFNVSYEPQKISPKFQSTVRMLLHQKIRDSYMHPQFMSDVMRPLLIEQLMDREVVNLSGGE

Organism: NCBI:txid374723

Foldseek 3Di:
DDDDPPPCPQVVVCCLQVNDPDDDDPPDPDDRDDDPDDDDDPDDQDPAFAFLQVVCCVPPVVQCVDPVCCVPPCVVLVSVVRGHPTSNPDDPSD

Radius of gyration: 17.64 Å; chains: 1; bounding box: 37×29×47 Å

Secondary structure (DSSP, 8-state):
--S-TTSSHHHHHHHHTTSSPPPPBTTB--PPPP-------SS------SBHHHHHHHHHTTGGGSHHHIIIIITTTTGGGGTTSBGGG--TT-

InterPro domains:
  IPR003439 ABC transporter-like, ATP-binding domain [PF00005] (1-94)
  IPR013283 RLI1 [PTHR19248] (1-94)
  IPR027417 P-loop containing nucleoside triphosphate hydrolase [G3DSA:3.40.50.300] (1-94)
  IPR027417 P-loop containing nucleoside triphosphate hydrolase [SSF52540] (2-94)